Protein AF-A0A3S0PP10-F1 (afdb_monomer_lite)

InterPro domains:
  IPR011990 Tetratricopeptide-like helical domain superfamily [G3DSA:1.25.40.10] (45-132)
  IPR011990 Tetratricopeptide-like helical domain superfamily [SSF48452] (52-132)
  IPR019734 Tetratricopeptide repeat [PF13181] (76-103)
  IPR019734 Tetratricopeptide repeat [PS50005] (72-105)

pLDDT: mean 87.27, std 16.92, range [50.97, 98.88]

Foldseek 3Di:
DPPVVVVVVVVVVPPDPPPPFPQWDWDAAPVRDTQFTGDPDDDDPDTDGDDPVVLVVLLVVLVVVCVVPVDCSSLLVNLVSCVVVVVLVVSLVSLVVVCVVPNLDPSSLQSNLVSCVSVVNNVSSVVSVVSD

Secondary structure (DSSP, 8-state):
--HHHHHHHHHHTT-S------PPPEEE-TTS-EEEEPPTTS---------HHHHHHHHHHHHHHHHHH--HHHHHHHHHHHHHTT-HHHHHHHHHHHHHHSTT-HHHHHHHHHHHHHTT-HHHHHHHHTT-

Radius of gyration: 22.16 Å; chains: 1; bounding box: 40×69×35 Å

Structure (mmCIF, N/CA/C/O backbone):
data_AF-A0A3S0PP10-F1
#
_entry.id   AF-A0A3S0PP10-F1
#
loop_
_atom_site.group_PDB
_atom_site.id
_atom_site.type_symbol
_atom_site.label_atom_id
_atom_site.label_alt_id
_atom_site.label_comp_id
_atom_site.label_asym_id
_atom_site.label_entity_id
_atom_site.label_seq_id
_atom_site.pdbx_PDB_ins_code
_atom_site.Cartn_x
_atom_site.Cartn_y
_atom_site.Cartn_z
_atom_site.occupancy
_atom_site.B_iso_or_equiv
_atom_site.auth_seq_id
_atom_site.auth_comp_id
_atom_site.auth_asym_id
_atom_site.auth_atom_id
_atom_site.pdbx_PDB_model_num
ATOM 1 N N . MET A 1 1 ? 25.363 -61.131 14.444 1.00 55.31 1 MET A N 1
ATOM 2 C CA . MET A 1 1 ? 25.890 -60.335 13.309 1.00 55.31 1 MET A CA 1
ATOM 3 C C . MET A 1 1 ? 24.819 -59.687 12.413 1.00 55.31 1 MET A C 1
ATOM 5 O O . MET A 1 1 ? 25.166 -58.792 11.664 1.00 55.31 1 MET A O 1
ATOM 9 N N . ARG A 1 2 ? 23.522 -60.046 12.500 1.00 58.44 2 ARG A N 1
ATOM 10 C CA . ARG A 1 2 ? 22.462 -59.509 11.609 1.00 58.44 2 ARG A CA 1
ATOM 11 C C . ARG A 1 2 ? 21.754 -58.228 12.096 1.00 58.44 2 ARG A C 1
ATOM 13 O O . ARG A 1 2 ? 21.056 -57.595 11.317 1.00 58.44 2 ARG A O 1
ATOM 20 N N . LYS A 1 3 ? 21.929 -57.836 13.368 1.00 52.50 3 LYS A N 1
ATOM 21 C CA . LYS A 1 3 ? 21.269 -56.652 13.963 1.00 52.50 3 LYS A CA 1
ATOM 22 C C . LYS A 1 3 ? 21.972 -55.328 13.623 1.00 52.50 3 LYS A C 1
ATOM 24 O O . LYS A 1 3 ? 21.293 -54.348 13.370 1.00 52.50 3 LYS A O 1
ATOM 29 N N . TYR A 1 4 ? 23.303 -55.327 13.509 1.00 55.41 4 TYR A N 1
ATOM 30 C CA . TYR A 1 4 ? 24.077 -54.131 13.134 1.00 55.41 4 TYR A CA 1
ATOM 31 C C . TYR A 1 4 ? 23.986 -53.786 11.640 1.00 55.41 4 TYR A C 1
ATOM 33 O O . TYR A 1 4 ? 24.153 -52.630 11.267 1.00 55.41 4 TYR A O 1
ATOM 41 N N . PHE A 1 5 ? 23.673 -54.769 10.789 1.00 53.69 5 PHE A N 1
ATOM 42 C CA . PHE A 1 5 ? 23.511 -54.551 9.348 1.00 53.69 5 PHE A CA 1
ATOM 43 C C . PHE A 1 5 ? 22.249 -53.729 9.030 1.00 53.69 5 PHE A C 1
ATOM 45 O O . PHE A 1 5 ? 22.272 -52.876 8.150 1.00 53.69 5 PHE A O 1
ATOM 52 N N . PHE A 1 6 ? 21.170 -53.916 9.803 1.00 51.81 6 PHE A N 1
ATOM 53 C CA . PHE A 1 6 ? 19.954 -53.102 9.683 1.00 51.81 6 PHE A CA 1
ATOM 54 C C . PHE A 1 6 ? 20.135 -51.678 10.229 1.00 51.81 6 PHE A C 1
ATOM 56 O O . PHE A 1 6 ? 19.561 -50.742 9.679 1.00 51.81 6 PHE A O 1
ATOM 63 N N . SER A 1 7 ? 20.965 -51.490 11.261 1.00 54.81 7 SER A N 1
ATOM 64 C CA . SER A 1 7 ? 21.260 -50.161 11.817 1.00 54.81 7 SER A CA 1
ATOM 65 C C . SER A 1 7 ? 22.085 -49.286 10.865 1.00 54.81 7 SER A C 1
ATOM 67 O O . SER A 1 7 ? 21.860 -48.082 10.802 1.00 54.81 7 SER A O 1
ATOM 69 N N . LEU A 1 8 ? 22.994 -49.881 10.083 1.00 53.22 8 LEU A N 1
ATOM 70 C CA . LEU A 1 8 ? 23.772 -49.164 9.062 1.00 53.22 8 LEU A CA 1
ATOM 71 C C . LEU A 1 8 ? 22.919 -48.748 7.852 1.00 53.22 8 LEU A C 1
ATOM 73 O O . LEU A 1 8 ? 23.143 -47.677 7.294 1.00 53.22 8 LEU A O 1
ATOM 77 N N . LEU A 1 9 ? 21.906 -49.544 7.489 1.00 52.34 9 LEU A N 1
ATOM 78 C CA . LEU A 1 9 ? 20.992 -49.220 6.388 1.00 52.34 9 LEU A CA 1
ATOM 79 C C . LEU A 1 9 ? 20.072 -48.027 6.718 1.00 52.34 9 LEU A C 1
ATOM 81 O O . LEU A 1 9 ? 19.707 -47.264 5.831 1.00 52.34 9 LEU A O 1
ATOM 85 N N . PHE A 1 10 ? 19.724 -47.842 7.996 1.00 50.97 10 PHE A N 1
ATOM 86 C CA . PHE A 1 10 ? 18.856 -46.745 8.440 1.00 50.97 10 PHE A CA 1
ATOM 87 C C . PHE A 1 10 ? 19.590 -45.394 8.521 1.00 50.97 10 PHE A C 1
ATOM 89 O O . PHE A 1 10 ? 18.966 -44.350 8.371 1.00 50.97 10 PHE A O 1
ATOM 96 N N . GLY A 1 11 ? 20.917 -45.403 8.7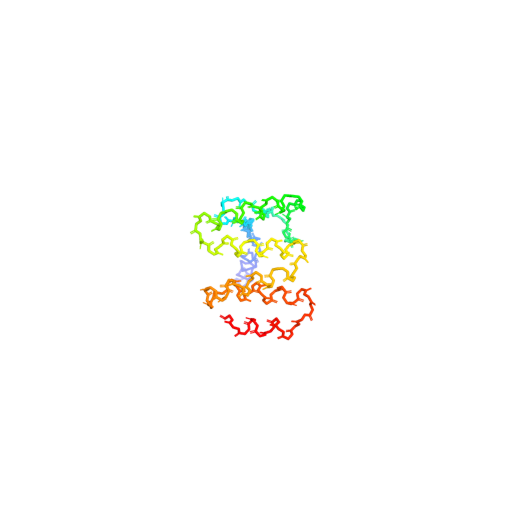06 1.00 52.56 11 GLY A N 1
ATOM 97 C CA . GLY A 1 11 ? 21.729 -44.181 8.774 1.00 52.56 11 GLY A CA 1
ATOM 98 C C . GLY A 1 11 ? 21.930 -43.483 7.426 1.00 52.56 11 GLY A C 1
ATOM 99 O O . GLY A 1 11 ? 22.071 -42.268 7.394 1.00 52.56 11 GLY A O 1
ATOM 100 N N . PHE A 1 12 ? 21.891 -44.224 6.314 1.00 52.53 12 PHE A N 1
ATOM 101 C CA . PHE A 1 12 ? 22.111 -43.668 4.971 1.00 52.53 12 PHE A CA 1
ATOM 102 C C . PHE A 1 12 ? 20.853 -43.062 4.329 1.00 52.53 12 PHE A C 1
ATOM 104 O O . PHE A 1 12 ? 20.966 -42.270 3.396 1.00 52.53 12 PHE A O 1
ATOM 111 N N . LEU A 1 13 ? 19.654 -43.398 4.822 1.00 53.34 13 LEU A N 1
ATOM 112 C CA . LEU A 1 13 ? 18.386 -42.906 4.263 1.00 53.34 13 LEU A CA 1
ATOM 113 C C . LEU A 1 13 ? 18.055 -41.457 4.667 1.00 53.34 13 LEU A C 1
ATOM 115 O O . LEU A 1 13 ? 17.259 -40.815 3.991 1.00 53.34 13 LEU A O 1
ATOM 119 N N . PHE A 1 14 ? 18.685 -40.920 5.717 1.00 55.22 14 PHE A N 1
ATOM 120 C CA . PHE A 1 14 ? 18.439 -39.555 6.214 1.00 55.22 14 PHE A CA 1
ATOM 121 C C . PHE A 1 14 ? 19.520 -38.539 5.818 1.00 55.22 14 PHE A C 1
ATOM 123 O O . PHE A 1 14 ? 19.451 -37.382 6.223 1.00 55.22 14 PHE A O 1
ATOM 130 N N . SER A 1 15 ? 20.522 -38.950 5.036 1.00 55.34 15 SER A N 1
ATOM 131 C CA . SER A 1 15 ? 21.649 -38.090 4.641 1.00 55.34 15 SER A CA 1
ATOM 132 C C . SER A 1 15 ? 21.557 -37.569 3.210 1.00 55.34 15 SER A C 1
ATOM 134 O O . SER A 1 15 ? 22.510 -36.958 2.736 1.00 55.34 15 SER A O 1
ATOM 136 N N . ILE A 1 16 ? 20.450 -37.812 2.501 1.00 65.12 16 ILE A N 1
ATOM 137 C CA . ILE A 1 16 ? 20.242 -37.200 1.188 1.00 65.12 16 ILE A CA 1
ATOM 138 C C . ILE A 1 16 ? 19.936 -35.719 1.443 1.00 65.12 16 ILE A C 1
ATOM 140 O O . ILE A 1 16 ? 18.901 -35.435 2.050 1.00 65.12 16 ILE A O 1
ATOM 144 N N . PRO A 1 17 ? 20.793 -34.766 1.027 1.00 61.44 17 PRO A N 1
ATOM 145 C CA . PRO A 1 17 ? 20.422 -33.363 1.068 1.00 61.44 17 PRO A CA 1
ATOM 146 C C . PRO A 1 17 ? 19.187 -33.197 0.183 1.00 61.44 17 PRO A C 1
ATOM 148 O O . PRO A 1 17 ? 19.250 -33.368 -1.035 1.00 61.44 17 PRO A O 1
ATOM 151 N N . ALA A 1 18 ? 18.043 -32.916 0.801 1.00 62.44 18 ALA A N 1
ATOM 152 C CA . ALA A 1 18 ? 16.877 -32.480 0.062 1.00 62.44 18 ALA A CA 1
ATOM 153 C C . ALA A 1 18 ? 17.234 -31.120 -0.544 1.00 62.44 18 ALA A C 1
ATOM 155 O O . ALA A 1 18 ? 17.378 -30.130 0.173 1.00 62.44 18 ALA A O 1
ATOM 156 N N . LEU A 1 19 ? 17.430 -31.082 -1.862 1.00 58.75 19 LEU A N 1
ATOM 157 C CA . LEU A 1 19 ? 17.465 -29.832 -2.605 1.00 58.75 19 LEU A CA 1
ATOM 158 C C . LEU A 1 19 ? 16.054 -2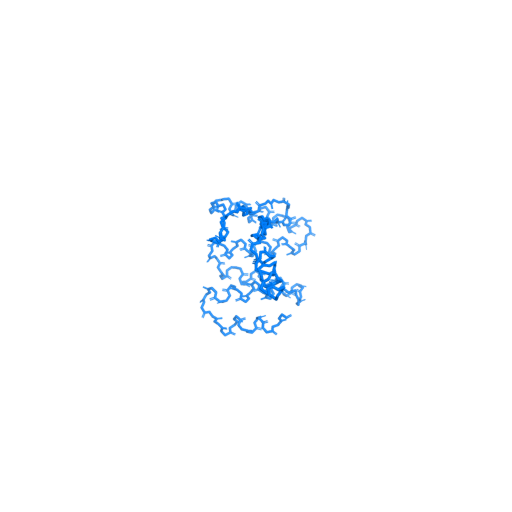9.250 -2.526 1.00 58.75 19 LEU A C 1
ATOM 160 O O . LEU A 1 19 ? 15.186 -29.591 -3.327 1.00 58.75 19 LEU A O 1
ATOM 164 N N . ALA A 1 20 ? 15.796 -28.417 -1.521 1.00 58.56 20 ALA A N 1
ATOM 165 C CA . ALA A 1 20 ? 14.643 -27.541 -1.570 1.00 58.56 20 ALA A CA 1
ATOM 166 C C . ALA A 1 20 ? 14.903 -26.576 -2.729 1.00 58.56 20 ALA A C 1
ATOM 168 O O . ALA A 1 20 ? 15.775 -25.711 -2.640 1.00 58.56 20 ALA A O 1
ATOM 169 N N . CYS A 1 21 ? 14.199 -26.758 -3.846 1.00 56.34 21 CYS A N 1
ATOM 170 C CA . CYS A 1 21 ? 14.093 -25.711 -4.849 1.00 56.34 21 CYS A CA 1
ATOM 171 C C . CYS A 1 21 ? 13.407 -24.523 -4.171 1.00 56.34 21 CYS A C 1
ATOM 173 O O . CYS A 1 21 ? 12.182 -24.476 -4.083 1.00 56.34 21 CYS A O 1
ATOM 175 N N . LEU A 1 22 ? 14.196 -23.592 -3.640 1.00 56.81 22 LEU A N 1
ATOM 176 C CA . LEU A 1 22 ? 13.697 -22.276 -3.285 1.00 56.81 22 LEU A CA 1
ATOM 177 C C . LEU A 1 22 ? 13.449 -21.558 -4.610 1.00 56.81 22 LEU A C 1
ATOM 179 O O . LEU A 1 22 ? 14.382 -21.085 -5.261 1.00 56.81 22 LEU A O 1
ATOM 183 N N . ASN A 1 23 ? 12.193 -21.568 -5.050 1.00 59.59 23 ASN A N 1
ATOM 184 C CA . ASN A 1 23 ? 11.763 -20.689 -6.125 1.00 59.59 23 ASN A CA 1
ATOM 185 C C . ASN A 1 23 ? 11.915 -19.253 -5.617 1.00 59.59 23 ASN A C 1
ATOM 187 O O . ASN A 1 23 ? 11.469 -18.951 -4.512 1.00 59.59 23 ASN A O 1
ATOM 191 N N . GLY A 1 24 ? 12.560 -18.390 -6.401 1.00 68.31 24 GLY A N 1
ATOM 192 C CA . GLY A 1 24 ? 12.570 -16.961 -6.108 1.00 68.31 24 GLY A CA 1
ATOM 193 C C . GLY A 1 24 ? 11.144 -16.414 -6.135 1.00 68.31 24 GLY A C 1
ATOM 194 O O . GLY A 1 24 ? 10.373 -16.748 -7.042 1.00 68.31 24 GLY A O 1
ATOM 195 N N . GLU A 1 25 ? 10.781 -15.611 -5.139 1.00 80.69 25 GLU A N 1
ATOM 196 C CA . GLU A 1 25 ? 9.506 -14.901 -5.131 1.00 80.69 25 GLU A CA 1
ATOM 197 C C . GLU A 1 25 ? 9.575 -13.690 -6.068 1.00 80.69 25 GLU A C 1
ATOM 199 O O . GLU A 1 25 ? 10.636 -13.119 -6.325 1.00 80.69 25 GLU A O 1
ATOM 204 N N . LYS A 1 26 ? 8.428 -13.316 -6.634 1.00 89.31 26 LYS A N 1
ATOM 205 C CA . LYS A 1 26 ? 8.276 -12.078 -7.400 1.00 89.31 26 LYS A CA 1
ATOM 206 C C . LYS A 1 26 ? 7.043 -11.346 -6.909 1.00 89.31 26 LYS A C 1
ATOM 208 O O . LYS A 1 26 ? 6.017 -11.979 -6.661 1.00 89.31 26 LYS A O 1
ATOM 213 N N . MET A 1 27 ? 7.123 -10.025 -6.876 1.00 92.38 27 MET A N 1
ATOM 214 C CA . MET A 1 27 ? 5.970 -9.168 -6.626 1.00 92.38 27 MET A CA 1
ATOM 215 C C . MET A 1 27 ? 5.536 -8.520 -7.937 1.00 92.38 27 MET A C 1
ATOM 217 O O . MET A 1 27 ? 6.334 -7.858 -8.603 1.00 92.38 27 MET A O 1
ATOM 221 N N . ILE A 1 28 ? 4.275 -8.730 -8.313 1.00 96.31 28 ILE A N 1
ATOM 222 C CA . ILE A 1 28 ? 3.647 -8.120 -9.488 1.00 96.31 28 ILE A CA 1
ATOM 223 C C . ILE A 1 28 ? 2.601 -7.133 -8.988 1.00 96.31 28 ILE A C 1
ATOM 225 O O . ILE A 1 28 ? 1.758 -7.501 -8.174 1.00 96.31 28 ILE A O 1
ATOM 229 N N . LEU A 1 29 ? 2.668 -5.905 -9.489 1.00 97.62 29 LEU A N 1
ATOM 230 C CA . LEU A 1 29 ? 1.722 -4.842 -9.178 1.00 97.62 29 LEU A CA 1
ATOM 231 C C . LEU A 1 29 ? 0.426 -5.006 -9.990 1.00 97.62 29 LEU A C 1
ATOM 233 O O . LEU A 1 29 ? 0.397 -5.682 -11.020 1.00 97.62 29 LEU A O 1
ATOM 237 N N . ALA A 1 30 ? -0.636 -4.314 -9.593 1.00 96.69 30 ALA A N 1
ATOM 238 C CA . ALA A 1 30 ? -1.943 -4.308 -10.245 1.00 96.69 30 ALA A CA 1
ATOM 239 C C . ALA A 1 30 ? -1.866 -3.877 -11.719 1.00 96.69 30 ALA A C 1
ATOM 241 O O . ALA A 1 30 ? -2.649 -4.320 -12.555 1.00 96.69 30 ALA A O 1
ATOM 242 N N . ASN A 1 31 ? -0.870 -3.060 -12.076 1.00 95.69 31 ASN A N 1
ATOM 243 C CA . ASN A 1 31 ? -0.592 -2.673 -13.458 1.00 95.69 31 ASN A CA 1
ATOM 244 C C . ASN A 1 31 ? 0.221 -3.714 -14.262 1.00 95.69 31 ASN A C 1
ATOM 246 O O . ASN A 1 31 ? 0.620 -3.430 -15.390 1.00 95.69 31 ASN A O 1
ATOM 250 N N . MET A 1 32 ? 0.440 -4.905 -13.697 1.00 97.31 32 MET A N 1
ATOM 251 C CA . MET A 1 32 ? 1.217 -6.028 -14.233 1.00 97.31 32 MET A CA 1
ATOM 252 C C . MET A 1 32 ? 2.731 -5.794 -14.342 1.00 97.31 32 MET A C 1
ATOM 254 O O . MET A 1 32 ? 3.438 -6.639 -14.897 1.00 97.31 32 MET A O 1
ATOM 258 N N . GLU A 1 33 ? 3.256 -4.692 -13.807 1.00 96.94 33 GLU A N 1
ATOM 259 C CA . GLU A 1 33 ? 4.700 -4.482 -13.717 1.00 96.94 33 GLU A CA 1
ATOM 260 C C . GLU A 1 33 ? 5.295 -5.275 -12.543 1.00 96.94 33 GLU A C 1
ATOM 262 O O . GLU A 1 33 ? 4.636 -5.547 -11.539 1.00 96.94 33 GLU A O 1
ATOM 267 N N . ILE A 1 34 ? 6.557 -5.680 -12.681 1.00 95.56 34 ILE A N 1
ATOM 268 C CA . ILE A 1 34 ? 7.278 -6.426 -11.647 1.00 95.56 34 ILE A CA 1
ATOM 269 C C . ILE A 1 34 ? 7.989 -5.423 -10.744 1.00 95.56 34 ILE A C 1
ATOM 271 O O . ILE A 1 34 ? 8.846 -4.678 -11.215 1.00 95.56 34 ILE A O 1
ATOM 275 N N . LEU A 1 35 ? 7.659 -5.435 -9.453 1.00 95.50 35 LEU A N 1
ATOM 276 C CA . LEU A 1 35 ? 8.300 -4.574 -8.461 1.00 95.50 35 LEU A CA 1
ATOM 277 C C . LEU A 1 35 ? 9.684 -5.103 -8.067 1.00 95.50 35 LEU A C 1
ATOM 279 O O . LEU A 1 35 ? 10.639 -4.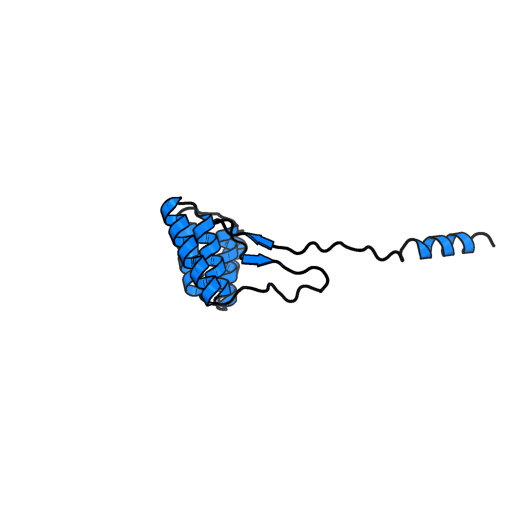335 -7.985 1.00 95.50 35 LEU A O 1
ATOM 283 N N . TYR A 1 36 ? 9.788 -6.411 -7.826 1.00 92.50 36 TYR A N 1
ATOM 284 C CA . TYR A 1 36 ? 11.052 -7.094 -7.562 1.00 92.50 36 TYR A CA 1
ATOM 285 C C . TYR A 1 36 ? 10.973 -8.577 -7.943 1.00 92.50 36 TYR A C 1
ATOM 287 O O . TYR A 1 36 ? 9.887 -9.160 -8.053 1.00 92.50 36 TYR A O 1
ATOM 295 N N . VAL A 1 37 ? 12.147 -9.181 -8.125 1.00 89.00 37 VAL A N 1
ATOM 296 C CA . VAL A 1 37 ? 12.341 -10.628 -8.266 1.00 89.00 37 VAL A CA 1
ATOM 297 C C . VAL A 1 37 ? 13.479 -11.031 -7.343 1.00 89.00 37 VAL A C 1
ATOM 299 O O . VAL A 1 37 ? 14.588 -10.515 -7.480 1.00 89.00 37 VAL A O 1
ATOM 302 N N . ASP A 1 38 ? 13.226 -11.969 -6.442 1.00 81.12 38 ASP A N 1
ATOM 303 C CA . ASP A 1 38 ? 14.269 -12.529 -5.596 1.00 81.12 38 ASP A CA 1
ATOM 304 C C . ASP A 1 38 ? 15.068 -13.587 -6.366 1.00 81.12 38 ASP A C 1
ATOM 306 O O . ASP A 1 38 ? 14.519 -14.436 -7.075 1.00 81.12 38 ASP A O 1
ATOM 310 N N . HIS A 1 39 ? 16.393 -13.554 -6.235 1.00 72.50 39 HIS A N 1
ATOM 311 C CA . HIS A 1 39 ? 17.267 -14.533 -6.875 1.00 72.50 39 HIS A CA 1
ATOM 312 C C . HIS A 1 39 ? 17.357 -15.827 -6.051 1.00 72.50 39 HIS A C 1
ATOM 314 O O . HIS A 1 39 ? 17.533 -15.802 -4.835 1.00 72.50 39 HIS A O 1
ATOM 320 N N . SER A 1 40 ? 17.290 -16.978 -6.724 1.00 66.25 40 SER A N 1
ATOM 321 C CA . SER A 1 40 ? 17.466 -18.292 -6.097 1.00 66.25 40 SER A CA 1
ATOM 322 C C . SER A 1 40 ? 18.921 -18.527 -5.671 1.00 66.25 40 SER A C 1
ATOM 324 O O . SER A 1 40 ? 19.826 -18.312 -6.478 1.00 66.25 40 SER A O 1
ATOM 326 N N . GLY A 1 41 ? 19.142 -19.076 -4.471 1.00 61.97 41 GLY A N 1
ATOM 327 C CA . GLY A 1 41 ? 20.425 -19.686 -4.079 1.00 61.97 41 GLY A CA 1
ATOM 328 C C . GLY A 1 41 ? 21.082 -19.137 -2.811 1.00 61.97 41 GLY A C 1
ATOM 329 O O . GLY A 1 41 ? 21.976 -19.792 -2.280 1.00 61.97 41 GLY A O 1
ATOM 330 N N . GLU A 1 42 ? 20.622 -18.004 -2.279 1.00 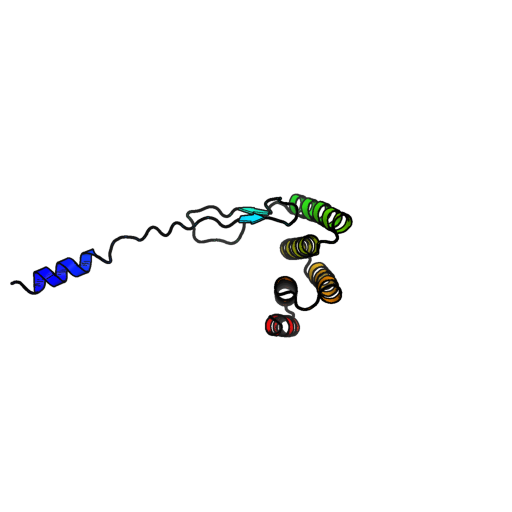56.12 42 GLU A N 1
ATOM 331 C CA . GLU A 1 42 ? 21.069 -17.483 -0.982 1.00 56.12 42 GLU A CA 1
ATOM 332 C C . GLU A 1 42 ? 19.899 -17.374 0.002 1.00 56.12 42 GLU A C 1
ATOM 334 O O . GLU A 1 42 ? 18.747 -17.207 -0.394 1.00 56.12 42 GLU A O 1
ATOM 339 N N . VAL A 1 43 ? 20.198 -17.479 1.301 1.00 59.94 43 VAL A N 1
ATOM 340 C CA . VAL A 1 43 ? 19.261 -17.099 2.368 1.00 59.94 43 VAL A CA 1
ATOM 341 C C . VAL A 1 43 ? 18.772 -15.673 2.069 1.00 59.94 43 VAL A C 1
ATOM 343 O O . VAL A 1 43 ? 19.629 -14.797 1.911 1.00 59.94 43 VAL A O 1
ATOM 346 N N . PRO A 1 44 ? 17.452 -15.416 1.975 1.00 60.28 44 PRO A N 1
ATOM 347 C CA . PRO A 1 44 ? 16.940 -14.100 1.603 1.00 60.28 44 PRO A CA 1
ATOM 348 C C . PRO A 1 44 ? 17.494 -13.008 2.528 1.00 60.28 44 PRO A C 1
ATOM 350 O O . PRO A 1 44 ? 17.311 -13.067 3.743 1.00 60.28 44 PRO A O 1
ATOM 353 N N . ARG A 1 45 ? 18.183 -12.004 1.965 1.00 63.47 45 ARG A N 1
ATOM 354 C CA . ARG A 1 45 ? 18.696 -10.828 2.703 1.00 63.47 45 ARG A CA 1
ATOM 355 C C . ARG A 1 45 ? 17.729 -9.637 2.644 1.00 63.47 45 ARG A C 1
ATOM 357 O O . ARG A 1 45 ? 18.150 -8.495 2.799 1.00 63.47 45 ARG A O 1
ATOM 364 N N . GLY A 1 46 ? 16.443 -9.921 2.437 1.00 72.88 46 GLY A N 1
ATOM 365 C CA . GLY A 1 46 ? 15.418 -8.938 2.085 1.00 72.88 46 GLY A CA 1
ATOM 366 C C . GLY A 1 46 ? 15.298 -8.742 0.571 1.00 72.88 46 GLY A C 1
ATOM 367 O O . GLY A 1 46 ? 16.170 -9.164 -0.191 1.00 72.88 46 GLY A O 1
ATOM 368 N N . HIS A 1 47 ? 14.198 -8.118 0.155 1.00 85.69 47 HIS A N 1
ATOM 369 C CA . HIS A 1 47 ? 13.903 -7.851 -1.250 1.00 85.69 47 HIS A CA 1
ATOM 370 C C . HIS A 1 47 ? 14.750 -6.694 -1.785 1.00 85.69 47 HIS A C 1
ATOM 372 O O . HIS A 1 47 ? 14.895 -5.655 -1.137 1.00 85.69 47 HIS A O 1
ATOM 378 N N . GLY A 1 48 ? 15.290 -6.871 -2.990 1.00 87.50 48 GLY A N 1
ATOM 379 C CA . GLY A 1 48 ? 15.938 -5.798 -3.737 1.00 87.50 48 GLY A CA 1
ATOM 380 C C . GLY A 1 48 ? 14.897 -4.987 -4.497 1.00 87.50 48 GLY A C 1
ATOM 381 O O . GLY A 1 48 ? 14.392 -5.446 -5.519 1.00 87.50 48 GLY A O 1
ATOM 382 N N . PHE A 1 49 ? 14.584 -3.789 -4.012 1.00 90.88 49 PHE A N 1
ATOM 383 C CA . PHE A 1 49 ? 13.736 -2.844 -4.738 1.00 90.88 49 PHE A CA 1
ATOM 384 C C . PHE A 1 49 ? 14.568 -2.011 -5.726 1.00 90.88 49 PHE A C 1
ATOM 386 O O . PHE A 1 49 ? 15.782 -1.864 -5.562 1.00 90.88 49 PHE A O 1
ATOM 393 N N . GLY A 1 50 ? 13.913 -1.492 -6.770 1.00 90.56 50 GLY A N 1
ATOM 394 C CA . GLY A 1 50 ? 14.514 -0.536 -7.706 1.00 90.56 50 GLY A CA 1
ATOM 395 C C . GLY A 1 50 ? 14.930 0.780 -7.034 1.00 90.56 50 GLY A C 1
ATOM 396 O O . GLY A 1 50 ? 14.758 0.957 -5.829 1.00 90.56 50 GLY A O 1
ATOM 397 N N . SER A 1 51 ? 15.475 1.719 -7.810 1.00 96.69 51 SER A N 1
ATOM 398 C CA . SER A 1 51 ? 15.814 3.050 -7.287 1.00 96.69 51 SER A CA 1
ATOM 399 C C . SER A 1 51 ? 14.567 3.839 -6.879 1.00 96.69 51 SER A C 1
ATOM 401 O O . SER A 1 51 ? 13.484 3.614 -7.420 1.00 96.69 51 SER A O 1
ATOM 403 N N . ASP A 1 52 ? 14.727 4.826 -5.994 1.00 97.00 52 ASP A N 1
ATOM 404 C CA . ASP A 1 52 ? 13.635 5.720 -5.582 1.00 97.00 52 ASP A CA 1
ATOM 405 C C . ASP A 1 52 ? 12.927 6.358 -6.791 1.00 97.00 52 ASP A C 1
ATOM 407 O O . ASP A 1 52 ? 11.701 6.379 -6.845 1.00 97.00 52 ASP A O 1
ATOM 411 N N . ASP A 1 53 ? 13.680 6.768 -7.821 1.00 97.94 53 ASP A N 1
ATOM 412 C CA . ASP A 1 53 ? 13.116 7.294 -9.074 1.00 97.94 53 ASP A CA 1
ATOM 413 C C . ASP A 1 53 ? 12.201 6.281 -9.790 1.00 97.94 53 ASP A C 1
ATOM 415 O O . ASP A 1 53 ? 11.150 6.650 -10.315 1.00 97.94 53 ASP A O 1
ATOM 419 N N . GLN A 1 54 ? 12.577 4.996 -9.807 1.00 97.50 54 GLN A N 1
ATOM 420 C CA . GLN A 1 54 ? 11.753 3.937 -10.400 1.00 97.50 54 GLN A CA 1
ATOM 421 C C . GLN A 1 54 ? 10.487 3.694 -9.571 1.00 97.50 54 GLN A C 1
ATOM 423 O O . GLN A 1 54 ? 9.407 3.485 -10.124 1.00 97.50 54 GLN A O 1
ATOM 428 N N . LEU A 1 55 ? 10.604 3.745 -8.243 1.00 98.31 55 LEU A N 1
ATOM 429 C CA . LEU A 1 55 ? 9.466 3.614 -7.336 1.00 98.31 55 LEU A CA 1
ATOM 430 C C . LEU A 1 55 ? 8.479 4.782 -7.490 1.00 98.31 55 LEU A C 1
ATOM 432 O O . LEU A 1 55 ? 7.270 4.556 -7.540 1.00 98.31 55 LEU A O 1
ATOM 436 N N . GLU A 1 56 ? 8.967 6.013 -7.643 1.00 98.44 56 GLU A N 1
ATOM 437 C CA . GLU A 1 56 ? 8.128 7.186 -7.919 1.00 98.44 56 GLU A CA 1
ATOM 438 C C . GLU A 1 56 ? 7.414 7.078 -9.281 1.00 98.44 56 GLU A C 1
ATOM 440 O O . GLU A 1 56 ? 6.238 7.438 -9.398 1.00 98.44 56 GLU A O 1
ATOM 445 N N . GLU A 1 57 ? 8.053 6.500 -10.307 1.00 98.31 57 GLU A N 1
ATOM 446 C CA . GLU A 1 57 ? 7.388 6.213 -11.586 1.00 98.31 57 GLU A CA 1
ATOM 447 C C . GLU A 1 57 ? 6.205 5.243 -11.407 1.00 98.31 57 GLU A C 1
ATOM 449 O O . GLU A 1 57 ? 5.118 5.477 -11.955 1.00 98.31 57 GLU A O 1
ATOM 454 N N . PHE A 1 58 ? 6.374 4.185 -10.603 1.00 98.50 58 PHE A N 1
ATOM 455 C CA . PHE A 1 58 ? 5.274 3.274 -10.276 1.00 98.50 58 PHE A CA 1
ATOM 456 C C . PHE A 1 58 ? 4.124 3.996 -9.573 1.00 98.50 58 PHE A C 1
ATOM 458 O O . PHE A 1 58 ? 2.968 3.770 -9.933 1.00 98.50 58 PHE A O 1
ATOM 465 N N . LEU A 1 59 ? 4.402 4.904 -8.630 1.00 98.69 59 LEU A N 1
ATOM 466 C CA . LEU A 1 59 ? 3.354 5.665 -7.939 1.00 98.69 59 LEU A CA 1
ATOM 467 C C . LEU A 1 59 ? 2.475 6.458 -8.919 1.00 98.69 59 LEU A C 1
ATOM 469 O O . LEU A 1 59 ? 1.248 6.455 -8.783 1.00 98.69 59 LEU A O 1
ATOM 473 N N . VAL A 1 60 ? 3.077 7.097 -9.929 1.00 98.44 60 VAL A N 1
ATOM 474 C CA . VAL A 1 60 ? 2.342 7.848 -10.962 1.00 98.44 60 VAL A CA 1
ATOM 475 C C . VAL A 1 60 ? 1.474 6.918 -11.811 1.00 98.44 60 VAL A C 1
ATOM 477 O O . VAL A 1 60 ? 0.296 7.207 -12.048 1.00 98.44 60 VAL A O 1
ATOM 480 N N . LYS A 1 61 ? 2.029 5.787 -12.263 1.00 98.56 61 LYS A N 1
ATOM 481 C CA . LYS A 1 61 ? 1.292 4.804 -13.072 1.00 98.56 61 LYS A CA 1
ATOM 482 C C . LYS A 1 61 ? 0.136 4.179 -12.294 1.00 98.56 61 LYS A C 1
ATOM 484 O O . LYS A 1 61 ? -0.944 4.006 -12.858 1.00 98.56 61 LYS A O 1
ATOM 489 N N . LEU A 1 62 ? 0.345 3.867 -11.017 1.00 98.69 62 LEU A N 1
ATOM 490 C CA . LEU A 1 62 ? -0.673 3.267 -10.160 1.00 98.69 62 LEU A CA 1
ATOM 491 C C . LEU A 1 62 ? -1.818 4.238 -9.869 1.00 98.69 62 LEU A C 1
ATOM 493 O O . LEU A 1 62 ? -2.980 3.849 -9.967 1.00 98.69 62 LEU A O 1
ATOM 497 N N . GLU A 1 63 ? -1.512 5.510 -9.598 1.00 98.44 63 GLU A N 1
ATOM 498 C CA . GLU A 1 63 ? -2.537 6.545 -9.422 1.00 98.44 63 GLU A CA 1
ATOM 499 C C . GLU A 1 63 ? -3.413 6.670 -10.674 1.00 98.44 63 GLU A C 1
ATOM 501 O O . GLU A 1 63 ? -4.643 6.657 -10.588 1.00 98.44 63 GLU A O 1
ATOM 506 N N . LYS A 1 64 ? -2.785 6.724 -11.855 1.00 98.44 64 LYS A N 1
ATOM 507 C CA . LYS A 1 64 ? -3.512 6.733 -13.127 1.00 98.44 64 LYS A CA 1
ATOM 508 C C . LYS A 1 64 ? -4.384 5.481 -13.282 1.00 98.44 64 LYS A C 1
ATOM 510 O O . LYS A 1 64 ? -5.561 5.604 -13.609 1.00 98.44 64 LYS A O 1
ATOM 515 N N . GLY A 1 65 ? -3.836 4.298 -13.006 1.00 98.44 65 GLY A N 1
ATOM 516 C CA . GLY A 1 65 ? -4.566 3.033 -13.097 1.00 98.44 65 GLY A CA 1
ATOM 517 C C . GLY A 1 65 ? -5.801 2.988 -12.194 1.00 98.44 65 GLY A C 1
ATOM 518 O O . GLY A 1 65 ? -6.875 2.592 -12.648 1.00 98.44 65 GLY A O 1
ATOM 519 N N . TYR A 1 66 ? -5.704 3.498 -10.963 1.00 98.44 66 TYR A N 1
ATOM 520 C CA . TYR A 1 66 ? -6.871 3.680 -10.099 1.00 98.44 66 TYR A CA 1
ATOM 521 C C . TYR A 1 66 ? -7.877 4.678 -10.687 1.00 98.44 66 TYR A C 1
ATOM 523 O O . TYR A 1 66 ? -9.084 4.433 -10.657 1.00 98.44 66 TYR A O 1
ATOM 531 N N . HIS A 1 67 ? -7.426 5.811 -11.233 1.00 98.12 67 HIS A N 1
ATOM 532 C CA . HIS A 1 67 ? -8.341 6.775 -11.843 1.00 98.12 67 HIS A CA 1
ATOM 533 C C . HIS A 1 67 ? -9.148 6.168 -12.994 1.00 98.12 67 HIS A C 1
ATOM 535 O O . HIS A 1 67 ? -10.351 6.445 -13.060 1.00 98.12 67 HIS A O 1
ATOM 541 N N . ASP A 1 68 ? -8.511 5.330 -13.811 1.00 98.25 68 ASP A N 1
ATOM 542 C CA . ASP A 1 68 ? -9.103 4.684 -14.983 1.00 98.25 68 ASP A CA 1
ATOM 543 C C . ASP A 1 68 ? -10.057 3.534 -14.605 1.00 98.25 68 ASP A C 1
ATOM 545 O O . ASP A 1 68 ? -11.104 3.373 -15.230 1.00 98.25 68 ASP A O 1
ATOM 549 N N . THR A 1 69 ? -9.729 2.750 -13.572 1.00 98.19 69 THR A N 1
ATOM 550 C CA . THR A 1 69 ? -10.437 1.490 -13.256 1.00 98.19 69 THR A CA 1
ATOM 551 C C . THR A 1 69 ? -11.313 1.544 -12.006 1.00 98.19 69 THR A C 1
ATOM 553 O O . THR A 1 69 ? -12.271 0.784 -11.895 1.00 98.19 69 THR A O 1
ATOM 556 N N . LYS A 1 70 ? -10.991 2.433 -11.059 1.00 97.56 70 LYS A N 1
ATOM 557 C CA . LYS A 1 70 ? -11.481 2.424 -9.667 1.00 97.56 70 LYS A CA 1
ATOM 558 C C . LYS A 1 70 ? -11.162 1.145 -8.892 1.00 97.56 70 LYS A C 1
ATOM 560 O O . LYS A 1 70 ? -11.745 0.921 -7.834 1.00 97.56 70 LYS A O 1
ATOM 565 N N . ASP A 1 71 ? -10.219 0.346 -9.378 1.00 97.88 71 ASP A N 1
ATOM 566 C CA . ASP A 1 71 ? -9.753 -0.845 -8.684 1.00 97.88 71 ASP A CA 1
ATOM 567 C C . ASP A 1 71 ? -8.825 -0.451 -7.525 1.00 97.88 71 ASP A C 1
ATOM 569 O O . ASP A 1 71 ? -7.799 0.213 -7.703 1.00 97.88 71 ASP A O 1
ATOM 573 N N . LEU A 1 72 ? -9.217 -0.836 -6.311 1.00 98.06 72 LEU A N 1
ATOM 574 C CA . LEU A 1 72 ? -8.500 -0.494 -5.090 1.00 98.06 72 LEU A CA 1
ATOM 575 C C . LEU A 1 72 ? -7.176 -1.247 -4.935 1.00 98.06 72 LEU A C 1
ATOM 577 O O . LEU A 1 72 ? -6.385 -0.854 -4.077 1.00 98.06 72 LEU A O 1
ATOM 581 N N . ASP A 1 73 ? -6.908 -2.289 -5.722 1.00 98.06 73 ASP A N 1
ATOM 582 C CA . ASP A 1 73 ? -5.606 -2.961 -5.717 1.00 98.06 73 ASP A CA 1
ATOM 583 C C . ASP A 1 73 ? -4.491 -2.010 -6.184 1.00 98.06 73 ASP A C 1
ATOM 585 O O . ASP A 1 73 ? -3.419 -1.988 -5.584 1.00 98.06 73 ASP A O 1
ATOM 589 N N . TYR A 1 74 ? -4.780 -1.090 -7.111 1.00 98.62 74 TYR A N 1
ATOM 590 C CA . TYR A 1 74 ? -3.839 -0.032 -7.503 1.00 98.62 74 TYR A CA 1
ATOM 591 C C . TYR A 1 74 ? -3.476 0.899 -6.341 1.00 98.62 74 TYR A C 1
ATOM 593 O O . TYR A 1 74 ? -2.313 1.273 -6.176 1.00 98.62 74 TYR A O 1
ATOM 601 N N . LEU A 1 75 ? -4.459 1.285 -5.519 1.00 98.62 75 LEU A N 1
ATOM 602 C CA . LEU A 1 75 ? -4.197 2.114 -4.342 1.00 98.62 75 LEU A CA 1
ATOM 603 C C . LEU A 1 75 ? -3.480 1.327 -3.243 1.00 98.62 75 LEU A C 1
ATOM 605 O O . LEU A 1 75 ? -2.637 1.896 -2.550 1.00 98.62 75 LEU A O 1
ATOM 609 N N . SER A 1 76 ? -3.796 0.040 -3.085 1.00 98.50 76 SER A N 1
ATOM 610 C CA . SER A 1 76 ? -3.085 -0.832 -2.151 1.00 98.50 76 SER A CA 1
ATOM 611 C C . SER A 1 76 ? -1.607 -0.937 -2.527 1.00 98.50 76 SER A C 1
ATOM 613 O O . SER A 1 76 ? -0.747 -0.679 -1.691 1.00 98.50 76 SER A O 1
ATOM 615 N N . ASP A 1 77 ? -1.294 -1.203 -3.793 1.00 98.69 77 ASP A N 1
ATOM 616 C CA . ASP A 1 77 ? 0.089 -1.282 -4.270 1.00 98.69 77 ASP A CA 1
ATOM 617 C C . ASP A 1 77 ? 0.824 0.053 -4.164 1.00 98.69 77 ASP A C 1
ATOM 619 O O . ASP A 1 77 ? 1.987 0.106 -3.756 1.00 98.69 77 ASP A O 1
ATOM 623 N N . LYS A 1 78 ? 0.127 1.161 -4.442 1.00 98.75 78 LYS A N 1
ATOM 624 C CA . LYS A 1 78 ? 0.662 2.506 -4.221 1.00 98.75 78 LYS A CA 1
ATOM 625 C C . LYS A 1 78 ? 1.052 2.696 -2.753 1.00 98.75 78 LYS A C 1
ATOM 627 O O . LYS A 1 78 ? 2.135 3.195 -2.459 1.00 98.75 78 LYS A O 1
ATOM 632 N N . GLY A 1 79 ? 0.188 2.282 -1.827 1.00 98.69 79 GLY A N 1
ATOM 633 C CA . GLY A 1 79 ? 0.457 2.330 -0.391 1.00 98.69 79 GLY A CA 1
ATOM 634 C C . GLY A 1 79 ? 1.657 1.480 0.019 1.00 98.69 79 GLY A C 1
ATOM 635 O O . GLY A 1 79 ? 2.433 1.895 0.876 1.00 98.69 79 GLY A O 1
ATOM 636 N N . PHE A 1 80 ? 1.845 0.316 -0.601 1.00 98.50 80 PHE A N 1
ATOM 637 C CA . PHE A 1 80 ? 2.996 -0.547 -0.348 1.00 98.50 80 PHE A CA 1
ATOM 638 C C . PHE A 1 80 ? 4.308 0.104 -0.808 1.00 98.50 80 PHE A C 1
ATOM 640 O O . PHE A 1 80 ? 5.281 0.129 -0.058 1.00 98.50 80 PHE A O 1
ATOM 647 N N . ILE A 1 81 ? 4.316 0.736 -1.983 1.00 98.50 81 ILE A N 1
ATOM 648 C CA . ILE A 1 81 ? 5.488 1.477 -2.473 1.00 98.50 81 ILE A CA 1
ATOM 649 C C . ILE A 1 81 ? 5.799 2.691 -1.589 1.00 98.50 81 ILE A C 1
ATOM 651 O O . ILE A 1 81 ? 6.965 2.954 -1.303 1.00 98.50 81 ILE A O 1
ATOM 655 N N . LEU A 1 82 ? 4.782 3.394 -1.078 1.00 98.88 82 LEU A N 1
ATOM 656 C CA . LEU A 1 82 ? 4.992 4.468 -0.100 1.00 98.88 82 LEU A CA 1
ATOM 657 C C . LEU A 1 82 ? 5.678 3.958 1.178 1.00 98.88 82 LEU A C 1
ATOM 659 O O . LEU A 1 82 ? 6.517 4.665 1.731 1.00 98.88 82 LEU A O 1
ATOM 663 N N . ILE A 1 83 ? 5.366 2.739 1.635 1.00 98.56 83 ILE A N 1
ATOM 664 C CA . ILE A 1 83 ? 6.073 2.112 2.763 1.00 98.56 83 ILE A CA 1
ATOM 665 C C . ILE A 1 83 ? 7.538 1.849 2.399 1.00 98.56 83 ILE A C 1
ATOM 667 O O . ILE A 1 83 ? 8.417 2.200 3.180 1.00 98.56 83 ILE A O 1
ATOM 671 N N . ILE A 1 84 ? 7.818 1.296 1.215 1.00 97.56 84 ILE A N 1
ATOM 672 C CA . ILE A 1 84 ? 9.194 1.026 0.754 1.00 97.56 84 ILE A CA 1
ATOM 673 C C . ILE A 1 84 ? 10.028 2.316 0.698 1.00 97.56 84 ILE A C 1
ATOM 675 O O . ILE A 1 84 ? 11.174 2.324 1.136 1.00 97.56 84 ILE A O 1
ATOM 679 N N . LEU A 1 85 ? 9.432 3.419 0.239 1.00 98.19 85 LEU A N 1
ATOM 680 C CA . LEU A 1 85 ? 10.055 4.749 0.192 1.00 98.19 85 LEU A CA 1
ATOM 681 C C . LEU A 1 85 ? 10.194 5.427 1.571 1.00 98.19 85 LEU A C 1
ATOM 683 O O . LEU A 1 85 ? 10.645 6.567 1.659 1.00 98.19 85 LEU A O 1
ATOM 687 N N . GLY A 1 86 ? 9.751 4.791 2.660 1.00 98.06 86 GLY A N 1
ATOM 688 C CA . GLY A 1 86 ? 9.771 5.384 4.000 1.00 98.06 86 GLY A CA 1
ATOM 689 C C . GLY A 1 86 ? 8.695 6.452 4.246 1.00 98.06 86 GLY A C 1
ATOM 690 O O . GLY A 1 86 ? 8.681 7.103 5.292 1.00 98.06 86 GLY A O 1
ATOM 691 N N . ARG A 1 87 ? 7.754 6.639 3.314 1.00 98.81 87 ARG A N 1
ATOM 692 C CA . ARG A 1 87 ? 6.661 7.630 3.366 1.00 98.81 87 ARG A CA 1
ATOM 693 C C . ARG A 1 87 ? 5.466 7.088 4.161 1.00 98.81 87 ARG A C 1
ATOM 695 O O . ARG A 1 87 ? 4.321 7.090 3.708 1.00 98.81 87 ARG A O 1
ATOM 702 N N . TYR A 1 88 ? 5.728 6.619 5.382 1.00 98.75 88 TYR A N 1
ATOM 703 C CA . TYR A 1 88 ? 4.768 5.857 6.193 1.00 98.75 88 TYR A CA 1
ATOM 704 C C . TYR A 1 88 ? 3.481 6.621 6.507 1.00 98.75 88 TYR A C 1
ATOM 706 O O . TYR A 1 88 ? 2.393 6.055 6.434 1.00 98.75 88 TYR A O 1
ATOM 714 N N . GLN A 1 89 ? 3.577 7.915 6.822 1.00 98.62 89 GLN A N 1
ATOM 715 C CA . GLN A 1 89 ? 2.397 8.715 7.153 1.00 98.62 89 GLN A CA 1
ATOM 716 C C . GLN A 1 89 ? 1.446 8.850 5.956 1.00 98.62 89 GLN A C 1
ATOM 718 O O . GLN A 1 89 ? 0.229 8.808 6.128 1.00 98.62 89 GLN A O 1
ATOM 723 N N . GLU A 1 90 ? 1.984 8.964 4.741 1.00 98.75 90 GLU A N 1
ATOM 724 C CA . GLU A 1 90 ? 1.178 9.010 3.520 1.00 98.75 90 GLU A CA 1
ATOM 725 C C . GLU A 1 90 ? 0.533 7.658 3.223 1.00 98.75 90 GLU A C 1
ATOM 727 O O . GLU A 1 90 ? -0.643 7.615 2.859 1.00 98.75 90 GLU A O 1
ATOM 732 N N . ALA A 1 91 ? 1.263 6.559 3.446 1.00 98.88 91 ALA A N 1
ATOM 733 C CA . ALA A 1 91 ? 0.713 5.213 3.343 1.00 98.88 91 ALA A CA 1
ATOM 734 C C . ALA A 1 91 ? -0.458 5.013 4.320 1.00 98.88 91 ALA A C 1
ATOM 736 O O . ALA A 1 91 ? -1.529 4.577 3.902 1.00 98.88 91 ALA A O 1
ATOM 737 N N . ILE A 1 92 ? -0.304 5.399 5.593 1.00 98.81 92 ILE A N 1
ATOM 738 C CA . ILE A 1 92 ? -1.366 5.307 6.611 1.00 98.81 92 ILE A CA 1
ATOM 739 C C . ILE A 1 92 ? -2.618 6.067 6.165 1.00 98.81 92 ILE A C 1
ATOM 741 O O . ILE A 1 92 ? -3.722 5.522 6.210 1.00 98.81 92 ILE A O 1
ATOM 745 N N . GLU A 1 93 ? -2.472 7.317 5.722 1.00 98.75 93 GLU A N 1
ATOM 746 C CA . GLU A 1 93 ? -3.619 8.124 5.295 1.00 98.75 93 GLU A CA 1
ATOM 747 C C . GLU A 1 93 ? -4.271 7.582 4.018 1.00 98.75 93 GLU A C 1
ATOM 749 O O . GLU A 1 93 ? -5.497 7.621 3.888 1.00 98.75 93 GLU A O 1
ATOM 754 N N . LEU A 1 94 ? -3.488 7.029 3.089 1.00 98.81 94 LEU A N 1
ATOM 755 C CA . LEU A 1 94 ? -4.019 6.354 1.908 1.00 98.81 94 LEU A CA 1
ATOM 756 C C . LEU A 1 94 ? -4.813 5.104 2.295 1.00 98.81 94 LEU A C 1
ATOM 758 O O . LEU A 1 94 ? -5.963 4.959 1.885 1.00 98.81 94 LEU A O 1
ATOM 762 N N . TYR A 1 95 ? -4.250 4.228 3.122 1.00 98.62 95 TYR A N 1
ATOM 763 C CA . TYR A 1 95 ? -4.929 3.002 3.515 1.00 98.62 95 TYR A CA 1
ATOM 764 C C . TYR A 1 95 ? -6.170 3.254 4.377 1.00 98.62 95 TYR A C 1
ATOM 766 O O . TYR A 1 95 ? -7.166 2.559 4.205 1.00 98.62 95 TYR A O 1
ATOM 774 N N . LYS A 1 96 ? -6.186 4.283 5.235 1.00 98.50 96 LYS A N 1
ATOM 775 C CA . LYS A 1 96 ? -7.419 4.701 5.927 1.00 98.50 96 LYS A CA 1
ATOM 776 C C . LYS A 1 96 ? -8.521 5.113 4.950 1.00 98.50 96 LYS A C 1
ATOM 778 O O . LYS A 1 96 ? -9.689 4.825 5.199 1.00 98.50 96 LYS A O 1
ATOM 783 N N . LYS A 1 97 ? -8.172 5.772 3.838 1.00 98.50 97 LYS A N 1
ATOM 784 C CA . LYS A 1 97 ? -9.142 6.086 2.774 1.00 98.50 97 LYS A CA 1
ATOM 785 C C . LYS A 1 97 ? -9.633 4.817 2.085 1.00 98.50 97 LYS A C 1
ATOM 787 O O . LYS A 1 97 ? -10.828 4.710 1.840 1.00 98.50 97 LYS A O 1
ATOM 792 N N . ILE A 1 98 ? -8.742 3.863 1.805 1.00 98.44 98 ILE A N 1
ATOM 793 C CA . ILE A 1 98 ? -9.121 2.561 1.239 1.00 98.44 98 ILE A CA 1
ATOM 794 C C . ILE A 1 98 ? -10.098 1.839 2.173 1.00 98.44 98 ILE A C 1
ATOM 796 O O . ILE A 1 98 ? -11.150 1.415 1.711 1.00 98.44 98 ILE A O 1
ATOM 800 N N . GLU A 1 99 ? -9.805 1.774 3.475 1.00 98.06 99 GLU A N 1
ATOM 801 C CA . GLU A 1 99 ? -10.688 1.160 4.477 1.00 98.06 99 GLU A CA 1
ATOM 802 C C . GLU A 1 99 ? -12.050 1.866 4.549 1.00 98.06 99 GLU A C 1
ATOM 804 O O . GLU A 1 99 ? -13.078 1.216 4.697 1.00 98.06 99 GLU A O 1
ATOM 809 N N . ALA A 1 100 ? -12.089 3.195 4.410 1.00 98.31 100 ALA A N 1
ATOM 810 C CA . ALA A 1 100 ? -13.347 3.938 4.376 1.00 98.31 100 ALA A CA 1
ATOM 811 C C . ALA A 1 100 ? -14.189 3.645 3.115 1.00 98.31 100 ALA A C 1
ATOM 813 O O . ALA A 1 100 ? -15.415 3.730 3.176 1.00 98.31 100 ALA A O 1
ATOM 814 N N . ILE A 1 101 ? -13.552 3.318 1.983 1.00 97.88 101 ILE A N 1
ATOM 815 C CA . ILE A 1 101 ? -14.232 2.947 0.729 1.00 97.88 101 ILE A CA 1
ATOM 816 C C . ILE A 1 101 ? -14.695 1.488 0.779 1.00 97.88 101 ILE A C 1
ATOM 818 O O . ILE A 1 101 ? -15.845 1.193 0.457 1.00 97.88 101 ILE A O 1
ATOM 822 N N . GLN A 1 102 ? -13.802 0.580 1.169 1.00 97.75 102 GLN A N 1
ATOM 823 C CA . GLN A 1 102 ? -14.073 -0.846 1.292 1.00 97.75 102 GLN A CA 1
ATOM 824 C C . GLN A 1 102 ? -13.493 -1.379 2.611 1.00 97.75 102 GLN A C 1
ATOM 826 O O . GLN A 1 102 ? -12.321 -1.765 2.653 1.00 97.75 102 GLN A O 1
ATOM 831 N N . PRO A 1 103 ? -14.319 -1.432 3.669 1.00 96.88 103 PRO A N 1
ATOM 832 C CA . PRO A 1 103 ? -13.892 -1.919 4.973 1.00 96.88 103 PRO A CA 1
ATOM 833 C C . PRO A 1 103 ? -13.542 -3.410 4.979 1.00 96.88 103 PRO A C 1
ATOM 835 O O . PRO A 1 103 ? -14.101 -4.194 4.207 1.00 96.88 103 PRO A O 1
ATOM 838 N N . GLY A 1 104 ? -12.678 -3.815 5.911 1.00 94.88 104 GLY A N 1
ATOM 839 C CA . GLY A 1 104 ? -12.408 -5.227 6.207 1.00 94.88 104 GLY A CA 1
ATOM 840 C C . GLY A 1 104 ? -11.534 -5.944 5.176 1.00 94.88 104 GLY A C 1
ATOM 841 O O . GLY A 1 104 ? -11.515 -7.175 5.129 1.00 94.88 104 GLY A O 1
ATOM 842 N N . ARG A 1 105 ? -10.800 -5.204 4.335 1.00 95.56 105 ARG A N 1
ATOM 843 C CA . ARG A 1 105 ? -9.785 -5.800 3.457 1.00 95.56 105 ARG A CA 1
ATOM 844 C C . ARG A 1 105 ? -8.568 -6.191 4.291 1.00 95.56 105 ARG A C 1
ATOM 846 O O . ARG A 1 105 ? -7.887 -5.326 4.839 1.00 95.56 105 ARG A O 1
ATOM 853 N N . TYR A 1 106 ? -8.246 -7.484 4.307 1.00 95.38 106 TYR A N 1
ATOM 854 C CA . TYR A 1 106 ? -7.068 -8.018 5.002 1.00 95.38 106 TYR A CA 1
ATOM 855 C C . TYR A 1 106 ? -5.778 -7.262 4.638 1.00 95.38 106 TYR A C 1
ATOM 857 O O . TYR A 1 106 ? -5.043 -6.823 5.519 1.00 95.38 106 TYR A O 1
ATOM 865 N N . SER A 1 107 ? -5.529 -7.041 3.340 1.00 94.56 107 SER A N 1
ATOM 866 C CA . SER A 1 107 ? -4.331 -6.330 2.869 1.00 94.56 107 SER A CA 1
ATOM 867 C C . SER A 1 107 ? -4.265 -4.892 3.386 1.00 94.56 107 SER A C 1
ATOM 869 O O . SER A 1 107 ? -3.198 -4.420 3.766 1.00 94.56 107 SER A O 1
ATOM 871 N N . THR A 1 108 ? -5.405 -4.205 3.462 1.00 97.38 108 THR A N 1
ATOM 872 C CA . THR A 1 108 ? -5.490 -2.843 3.996 1.00 97.38 108 THR A CA 1
ATOM 873 C C . THR A 1 108 ? -5.153 -2.808 5.483 1.00 97.3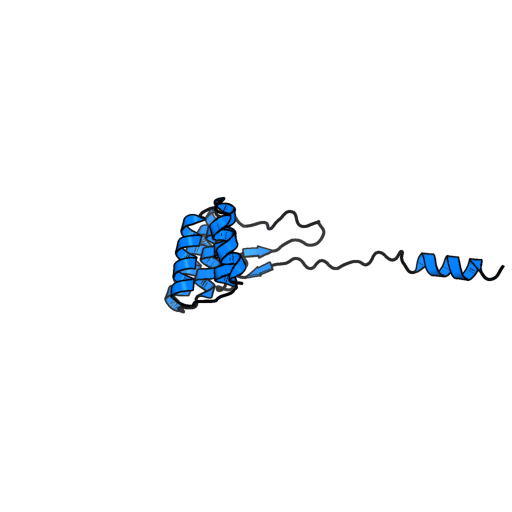8 108 THR A C 1
ATOM 875 O O . THR A 1 108 ? -4.269 -2.050 5.877 1.00 97.38 108 THR A O 1
ATOM 878 N N . ALA A 1 109 ? -5.788 -3.645 6.306 1.00 97.38 109 ALA A N 1
ATOM 879 C CA . ALA A 1 109 ? -5.505 -3.687 7.740 1.00 97.38 109 ALA A CA 1
ATOM 880 C C . ALA A 1 109 ? -4.049 -4.095 8.030 1.00 97.38 109 ALA A C 1
ATOM 882 O O . ALA A 1 109 ? -3.390 -3.467 8.861 1.00 97.38 109 ALA A O 1
ATOM 883 N N . SER A 1 110 ? -3.518 -5.074 7.289 1.00 97.44 110 SER A N 1
ATOM 884 C CA . SER A 1 110 ? -2.148 -5.558 7.461 1.00 97.44 110 SER A CA 1
ATOM 885 C C . SER A 1 110 ? -1.141 -4.455 7.140 1.00 97.44 110 SER A C 1
ATOM 887 O O . SER A 1 110 ? -0.262 -4.183 7.955 1.00 97.44 110 SER A O 1
ATOM 889 N N . ASN A 1 111 ? -1.319 -3.749 6.021 1.00 98.00 111 ASN A N 1
ATOM 890 C CA . ASN A 1 111 ? -0.395 -2.695 5.614 1.00 98.00 111 ASN A CA 1
ATOM 891 C C . ASN A 1 111 ? -0.495 -1.433 6.489 1.00 98.00 111 ASN A C 1
ATOM 893 O O . ASN A 1 111 ? 0.524 -0.782 6.722 1.00 98.00 111 ASN A O 1
ATOM 897 N N . ILE A 1 112 ? -1.678 -1.093 7.025 1.00 97.94 112 ILE A N 1
ATOM 898 C CA . ILE A 1 112 ? -1.799 -0.027 8.038 1.00 97.94 112 ILE A CA 1
ATOM 899 C C . ILE A 1 112 ? -1.035 -0.413 9.306 1.00 97.94 112 ILE A C 1
ATOM 901 O O . ILE A 1 112 ? -0.300 0.415 9.845 1.00 97.94 112 ILE A O 1
ATOM 905 N N . GLY A 1 113 ? -1.198 -1.656 9.769 1.00 98.12 113 GLY A N 1
ATOM 906 C CA . GLY A 1 113 ? -0.483 -2.187 10.928 1.00 98.12 113 GLY A CA 1
ATOM 907 C C . GLY A 1 113 ? 1.031 -2.065 10.762 1.00 98.12 113 GLY A C 1
ATOM 908 O O . GLY A 1 113 ? 1.689 -1.450 11.601 1.00 98.12 113 GLY A O 1
ATOM 909 N N . THR A 1 114 ? 1.559 -2.543 9.632 1.00 98.12 114 THR A N 1
ATOM 910 C CA . THR A 1 114 ? 2.981 -2.422 9.279 1.00 98.12 114 THR A CA 1
ATOM 911 C C . THR A 1 114 ? 3.443 -0.967 9.237 1.00 98.12 114 THR A C 1
ATOM 913 O O . THR A 1 114 ? 4.478 -0.630 9.807 1.00 98.12 114 THR A O 1
ATOM 916 N N . ALA A 1 115 ? 2.684 -0.066 8.608 1.00 98.38 115 ALA A N 1
ATOM 917 C CA . ALA A 1 115 ? 3.071 1.340 8.549 1.00 98.38 115 ALA A CA 1
ATOM 918 C C . ALA A 1 115 ? 3.089 1.999 9.943 1.00 98.38 115 ALA A C 1
ATOM 920 O O . ALA A 1 115 ? 3.988 2.787 10.238 1.00 98.38 115 ALA A O 1
ATOM 921 N N . TYR A 1 116 ? 2.152 1.656 10.834 1.00 98.56 116 TYR A N 1
ATOM 922 C CA . TYR A 1 116 ? 2.186 2.131 12.219 1.00 98.56 116 TYR A CA 1
ATOM 923 C C . TYR A 1 116 ? 3.378 1.581 13.004 1.00 98.56 116 TYR A C 1
ATOM 925 O O . TYR A 1 116 ? 4.026 2.351 13.714 1.00 98.56 116 TYR A O 1
ATOM 933 N N . GLU A 1 117 ? 3.708 0.300 12.844 1.00 98.19 117 GLU A N 1
ATOM 934 C CA . GLU A 1 117 ? 4.891 -0.314 13.456 1.00 98.19 117 GLU A CA 1
ATOM 935 C C . GLU A 1 117 ? 6.174 0.416 13.032 1.00 98.19 117 GLU A C 1
ATOM 937 O O . GLU A 1 117 ? 6.972 0.814 13.880 1.00 98.19 117 GLU A O 1
ATOM 942 N N . LEU A 1 118 ? 6.323 0.706 11.736 1.00 97.88 118 LEU A N 1
ATOM 943 C CA . LEU A 1 118 ? 7.486 1.413 11.186 1.00 97.88 118 LEU A CA 1
ATOM 944 C C . LEU A 1 118 ? 7.597 2.874 11.651 1.00 97.88 118 LEU A C 1
ATOM 946 O O . LEU A 1 118 ? 8.688 3.443 11.647 1.00 97.88 118 LEU A O 1
ATOM 950 N N . THR A 1 119 ? 6.496 3.480 12.105 1.00 97.88 119 THR A N 1
ATOM 951 C CA . THR A 1 119 ? 6.512 4.803 12.764 1.00 97.88 119 THR A CA 1
ATOM 952 C C . THR A 1 119 ? 6.728 4.726 14.281 1.00 97.88 119 THR A C 1
ATOM 954 O O . THR A 1 119 ? 6.768 5.759 14.949 1.00 97.88 119 THR A O 1
ATOM 957 N N . GLY A 1 120 ? 6.860 3.521 14.846 1.00 97.44 120 GLY A N 1
ATOM 958 C CA . GLY A 1 120 ? 6.996 3.276 16.284 1.00 97.44 120 GLY A CA 1
ATOM 959 C C . GLY A 1 120 ? 5.681 3.355 17.068 1.00 97.44 120 GLY A C 1
ATOM 960 O O . GLY A 1 120 ? 5.692 3.294 18.300 1.00 97.44 120 GLY A O 1
ATOM 961 N N . ASN A 1 121 ? 4.533 3.482 16.396 1.00 98.19 121 ASN A N 1
ATOM 962 C CA . ASN A 1 121 ? 3.223 3.522 17.042 1.00 98.19 121 ASN A CA 1
ATOM 963 C C . ASN A 1 121 ? 2.642 2.110 17.218 1.00 98.19 121 ASN A C 1
ATOM 965 O O . ASN A 1 121 ? 1.646 1.727 16.601 1.00 98.19 121 ASN A O 1
ATOM 969 N N . ASN A 1 122 ? 3.266 1.344 18.110 1.00 97.56 122 ASN A N 1
ATOM 970 C CA . ASN A 1 122 ? 2.923 -0.059 18.358 1.00 97.56 122 ASN A CA 1
ATOM 971 C C . ASN A 1 122 ? 1.484 -0.257 18.861 1.00 97.56 122 ASN A C 1
ATOM 973 O O . ASN A 1 122 ? 0.889 -1.306 18.629 1.00 97.56 122 ASN A O 1
ATOM 977 N N . ALA A 1 123 ? 0.911 0.743 19.538 1.00 98.31 123 ALA A N 1
ATOM 978 C CA . ALA A 1 123 ? -0.460 0.675 20.038 1.00 98.31 123 ALA A CA 1
ATOM 979 C C . ALA A 1 123 ? -1.485 0.691 18.895 1.00 98.31 123 ALA A C 1
ATOM 981 O O . ALA A 1 123 ? -2.425 -0.100 18.907 1.00 98.31 123 ALA A O 1
ATOM 982 N N . GLU A 1 124 ? -1.307 1.566 17.900 1.00 98.12 124 GLU A N 1
ATOM 983 C CA . GLU A 1 124 ? -2.160 1.550 16.708 1.00 98.12 124 GLU A CA 1
ATOM 984 C C . GLU A 1 124 ? -1.857 0.343 15.820 1.00 98.12 124 GLU A C 1
ATOM 986 O O . GLU A 1 124 ? -2.795 -0.275 15.324 1.00 98.12 124 GLU A O 1
ATOM 991 N N . ALA A 1 125 ? -0.587 -0.050 15.678 1.00 98.25 125 ALA A N 1
ATOM 992 C CA . ALA A 1 125 ? -0.225 -1.252 14.929 1.00 98.25 125 ALA A CA 1
ATOM 993 C C . ALA A 1 125 ? -0.972 -2.490 15.456 1.00 98.25 125 A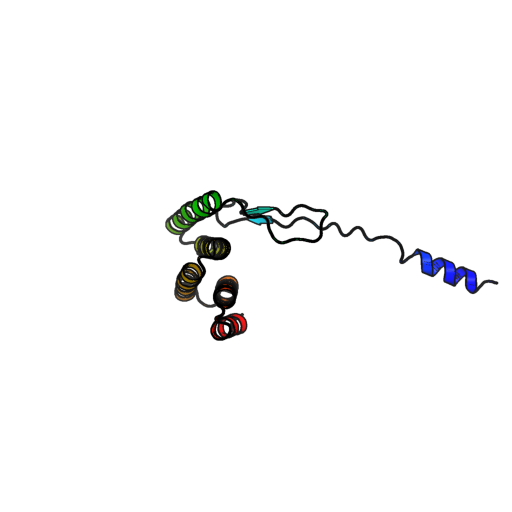LA A C 1
ATOM 995 O O . ALA A 1 125 ? -1.638 -3.177 14.682 1.00 98.25 125 ALA A O 1
ATOM 996 N N . LEU A 1 126 ? -0.955 -2.712 16.778 1.00 97.56 126 LEU A N 1
ATOM 997 C CA . LEU A 1 126 ? -1.666 -3.820 17.421 1.00 97.56 126 LEU A CA 1
ATOM 998 C C . LEU A 1 126 ? -3.171 -3.784 17.128 1.00 97.56 126 LEU A C 1
ATOM 1000 O O . LEU A 1 126 ? -3.727 -4.797 16.720 1.00 97.56 126 LEU A O 1
ATOM 1004 N N . LYS A 1 127 ? -3.818 -2.616 17.247 1.00 97.62 127 LYS A N 1
ATOM 1005 C CA . LYS A 1 127 ? -5.253 -2.474 16.939 1.00 97.62 127 LYS A CA 1
ATOM 1006 C C . LYS A 1 127 ? -5.600 -2.885 15.510 1.00 97.62 127 LYS A C 1
ATOM 1008 O O . LYS A 1 127 ? -6.712 -3.346 15.273 1.00 97.62 127 LYS A O 1
ATOM 1013 N N . TRP A 1 128 ? -4.711 -2.647 14.548 1.00 96.62 128 TRP A N 1
ATOM 1014 C CA . TRP A 1 128 ? -4.936 -3.030 13.152 1.00 96.62 128 TRP A CA 1
ATOM 1015 C C . TRP A 1 128 ? -4.616 -4.497 12.888 1.00 96.62 128 TRP A C 1
ATOM 1017 O O . TRP A 1 128 ? -5.349 -5.137 12.142 1.00 96.62 128 TRP A O 1
ATOM 1027 N N . ILE A 1 129 ? -3.593 -5.045 13.541 1.00 92.25 129 ILE A N 1
ATOM 1028 C CA . ILE A 1 129 ? -3.262 -6.473 13.472 1.00 92.25 129 ILE A CA 1
ATOM 1029 C C . ILE A 1 129 ? -4.385 -7.327 14.080 1.00 92.25 129 ILE A C 1
ATOM 1031 O O . ILE A 1 129 ? -4.733 -8.357 13.521 1.00 92.25 129 ILE A O 1
ATOM 1035 N N . GLU A 1 130 ? -5.011 -6.882 15.172 1.00 93.56 130 GLU A N 1
ATOM 1036 C CA . GLU A 1 130 ? -6.151 -7.572 15.804 1.00 93.56 130 GLU A CA 1
ATOM 1037 C C . GLU A 1 130 ? -7.439 -7.550 14.961 1.00 93.56 130 GLU A C 1
ATOM 1039 O O . GLU A 1 130 ? -8.392 -8.259 15.283 1.00 93.56 130 GLU A O 1
ATOM 1044 N N . LYS A 1 131 ? -7.497 -6.730 13.902 1.00 87.38 131 LYS A N 1
ATOM 1045 C CA . LYS A 1 131 ? -8.628 -6.692 12.961 1.00 87.38 131 LYS A CA 1
ATOM 1046 C C . LYS A 1 131 ? -8.501 -7.690 11.806 1.00 87.38 131 LYS A C 1
ATOM 1048 O O . LYS A 1 131 ? -9.467 -7.814 11.054 1.00 87.38 131 LYS A O 1
ATOM 1053 N N . LEU A 1 132 ? -7.331 -8.310 11.627 1.00 81.75 132 LEU A N 1
ATOM 1054 C CA . LEU A 1 132 ? -7.086 -9.335 10.604 1.00 81.75 132 LEU A CA 1
ATOM 1055 C C . LEU A 1 132 ? -7.826 -10.632 10.940 1.00 81.75 132 LEU A C 1
ATOM 1057 O O . LEU A 1 132 ? -8.372 -11.230 9.985 1.00 81.75 132 LEU A O 1
#

Organism: NCBI:txid651561

Sequence (132 aa):
MRKYFFSLLFGFLFSIPALACLNGEKMILANMEILYVDHSGEVPRGHGFGSDDQLEEFLVKLEKGYHDTKDLDYLSDKGFILIILGRYQEAIELYKKIEAIQPGRYSTASNIGTAYELTGNNAEALKWIEKL